Protein 5JVU (pdb70)

Secondary structure (DSSP, 8-state):
-PPPHHHHHHHHHHHHHHHHHHHHHHHHHHHHHHHHHHHHHHHHHHHHHTGGG--HHHHHHHHHHHB-TTS-B---/--SPPHHHHHHHHHHHHHHHHHHHHHHHHHHHHHHHHHHHHHHHHHHHHHTGGG--HHHHHHHHHHH--

Nearest PDB structures (foldseek):
  5jvu-assembly1_B  TM=1.015E+00  e=4.557E-10  Drosophila melanogaster
  5jvu-assembly1_A  TM=1.013E+00  e=8.522E-11  Drosophila melanogaster
  5jv3-assembly1_B  TM=9.515E-01  e=8.671E-07  Homo sapiens
  5jvr-assembly3_F  TM=7.117E-01  e=1.089E-07  Mus musculus
  3mtu-assembly2_A  TM=8.921E-01  e=2.198E-06  Gallus gallus

Radius of gyration: 23.77 Å; Cα contacts (8 Å, |Δi|>4): 108; chains: 2; bounding box: 69×23×53 Å

Sequence (145 aa):
EELTAEEWKRRRYEKEKEKNARLKGKVVEDLEKERDFYFGKLRNIELICQENEGENDPVLQRIVDILYATDEGFVIPDNEELTAEEWKRRYEKEKEKNARLKGKVEDLEKERDFYFGKLRNIELICQENEGENDPVLQRIVDILYAT

GO terms:
  GO:0005925 focal adhesion (C, 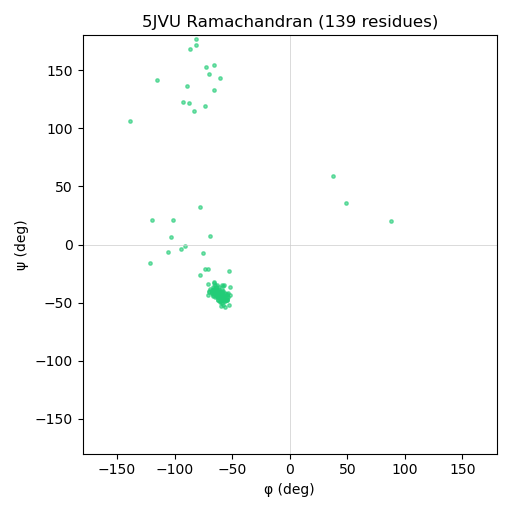IDA)
  GO:0008104 intracellular protein localization (P, TAS)
  GO:0016477 cell migration (P, IMP)
  GO:0005515 protein binding (F, IPI)
  GO:0120283 protein serine/threonine kinase binding (F, IPI)
  GO:0097431 mitotic spindle pole (C, IDA)
  GO:0051010 microtubule plus-end binding (F, IDA)
  GO:0035372 protein localization to microtubule (P, IDA)
  GO:0005813 centrosome (C, IDA)
  GO:0005874 microtubule (C, IDA)
  GO:1902888 protein localization to astral microtubule (P, IDA)
  GO:0051315 attachment of mitotic spindle microtubules to kinetochore (P, IDA)
  GO:0000132 establishment of mitotic spindle orientation (P, IDA)
  GO:0005794 Golgi apparatus (C, EXP)
  GO:0031116 positive regulation of microtubule polymerization (P, IMP)
  GO:0005515 protein binding (F, TAS)
  GO:0005829 cytosol (C, TAS)
  GO:0042802 identical protein binding (F, IPI)
  GO:0045296 cadherin binding (F, HDA)
  GO:0036064 ciliary basal body (C, IDA)

Structure (mmCIF, N/CA/C/O backbone):
data_5JVU
#
_entry.id   5JVU
#
_cell.length_a   46.973
_cell.length_b   37.783
_cell.length_c   52.706
_cell.angle_alpha   90.00
_cell.angle_beta   114.96
_cell.angle_gamma   90.00
#
_symmetry.space_group_name_H-M   'P 1 21 1'
#
loop_
_entity.id
_entity.type
_entity.pdbx_description
1 polymer 'Chimera protein of Kinesin heavy chain and Microtubule-associated protein RP/EB family member 1'
2 non-polymer 1,2-ETHANEDIOL
3 water water
#
loop_
_atom_site.group_PDB
_atom_site.id
_atom_site.type_symbol
_atom_site.label_atom_id
_atom_site.label_alt_id
_atom_site.label_comp_id
_atom_site.label_asym_id
_atom_site.label_entity_id
_atom_site.label_seq_id
_atom_site.pdbx_PDB_ins_code
_atom_site.Cartn_x
_atom_site.Cartn_y
_atom_site.Cartn_z
_atom_site.occupancy
_atom_site.B_iso_or_equiv
_atom_site.auth_seq_id
_atom_site.auth_comp_id
_atom_site.auth_asym_id
_atom_site.auth_atom_id
_atom_site.pdbx_PDB_model_num
ATOM 1 N N . GLU A 1 10 ? 21.719 58.447 -8.178 1.00 69.92 11 GLU A N 1
ATOM 2 C CA . GLU A 1 10 ? 22.985 57.721 -8.087 1.00 68.63 11 GLU A CA 1
ATOM 3 C C . GLU A 1 10 ? 22.769 56.314 -7.523 1.00 61.13 11 GLU A C 1
ATOM 4 O O . GLU A 1 10 ? 21.797 56.067 -6.812 1.00 61.68 11 GLU A O 1
ATOM 10 N N . GLU A 1 11 ? 23.689 55.401 -7.845 1.00 54.15 12 GLU A N 1
ATOM 11 C CA . GLU A 1 11 ? 23.566 53.988 -7.502 1.00 45.54 12 GLU A CA 1
ATOM 12 C C . GLU A 1 11 ? 24.128 53.710 -6.110 1.00 35.76 12 GLU A C 1
ATOM 13 O O . GLU A 1 11 ? 25.311 53.953 -5.849 1.00 31.92 12 GLU A O 1
ATOM 19 N N . LEU A 1 12 ? 23.282 53.170 -5.232 1.00 29.25 13 LEU A N 1
ATOM 20 C CA . LEU A 1 12 ? 23.637 52.990 -3.829 1.00 22.78 13 LEU A CA 1
ATOM 21 C C . LEU A 1 12 ? 24.698 51.906 -3.658 1.00 19.19 13 LEU A C 1
ATOM 22 O O . LEU A 1 12 ? 24.742 50.922 -4.400 1.00 17.62 13 LEU A O 1
ATOM 27 N N . THR A 1 13 ? 25.559 52.086 -2.660 1.00 17.76 14 THR A N 1
ATOM 28 C CA . THR A 1 13 ? 26.547 51.057 -2.351 1.00 17.34 14 THR A CA 1
ATOM 29 C C . THR A 1 13 ? 25.934 49.946 -1.500 1.00 18.23 14 THR A C 1
ATOM 30 O O . THR A 1 13 ? 24.815 50.061 -0.985 1.00 15.34 14 THR A O 1
ATOM 34 N N . ALA A 1 14 ? 26.711 48.871 -1.317 1.00 14.90 15 ALA A N 1
ATOM 35 C CA . ALA A 1 14 ? 26.298 47.809 -0.409 1.00 16.86 15 ALA A CA 1
ATOM 36 C C . ALA A 1 14 ? 26.031 48.350 0.992 1.00 18.62 15 ALA A C 1
ATOM 37 O O . ALA A 1 14 ? 25.057 47.955 1.646 1.00 16.04 15 ALA A O 1
ATOM 39 N N . GLU A 1 15 ? 26.889 49.256 1.471 1.00 19.70 16 GLU A N 1
ATOM 40 C CA . GLU A 1 15 ? 26.740 49.782 2.827 1.00 22.75 16 GLU A CA 1
ATOM 41 C C . GLU A 1 15 ? 25.458 50.599 2.982 1.00 19.04 16 GLU A C 1
ATOM 42 O O . GLU A 1 15 ? 24.812 50.561 4.039 1.00 17.62 16 GLU A O 1
ATOM 48 N N . GLU A 1 16 ? 25.084 51.355 1.943 1.00 16.72 17 GLU A N 1
ATOM 49 C CA . GLU A 1 16 ? 23.894 52.199 2.004 1.00 19.53 17 GLU A CA 1
ATOM 50 C C . GLU A 1 16 ? 22.612 51.362 2.000 1.00 12.68 17 GLU A C 1
ATOM 51 O O . GLU A 1 16 ? 21.660 51.660 2.737 1.00 12.41 17 GLU A O 1
ATOM 57 N N . TRP A 1 17 ? 22.580 50.294 1.194 1.00 12.35 18 TRP A N 1
ATOM 58 C CA . TRP A 1 17 ? 21.450 49.374 1.270 1.00 11.73 18 TRP A CA 1
ATOM 59 C C . TRP A 1 17 ? 21.415 48.656 2.611 1.00 11.24 18 TRP A C 1
ATOM 60 O O . TRP A 1 17 ? 20.335 48.382 3.139 1.00 10.82 18 TRP A O 1
ATOM 71 N N . LYS A 1 18 ? 22.577 48.277 3.141 1.00 11.35 19 LYS A N 1
ATOM 72 C CA . LYS A 1 18 ? 22.602 47.626 4.450 1.00 12.06 19 LYS A CA 1
ATOM 73 C C . LYS A 1 18 ? 22.023 48.537 5.518 1.00 16.56 19 LYS A C 1
ATOM 74 O O . LYS A 1 18 ? 21.273 48.092 6.394 1.00 11.14 19 LYS A O 1
ATOM 80 N N . ARG A 1 19 ? 22.413 49.811 5.493 1.00 11.52 20 ARG A N 1
ATOM 81 C CA A ARG A 1 19 ? 21.873 50.750 6.466 0.51 11.95 20 ARG A CA 1
ATOM 82 C CA B ARG A 1 19 ? 21.882 50.806 6.420 0.49 11.94 20 ARG A CA 1
ATOM 83 C C . ARG A 1 19 ? 20.360 50.864 6.344 1.00 11.32 20 ARG A C 1
ATOM 84 O O . ARG A 1 19 ? 19.661 50.900 7.363 1.00 12.20 20 ARG A O 1
ATOM 99 N N . ARG A 1 20 ? 19.836 50.911 5.123 1.00 11.19 21 ARG A N 1
ATOM 100 C CA . ARG A 1 20 ? 18.387 50.938 4.951 1.00 10.83 21 ARG A CA 1
ATOM 101 C C . ARG A 1 20 ? 17.733 49.659 5.483 1.00 10.12 21 ARG A C 1
ATOM 102 O O . ARG A 1 20 ? 16.699 49.713 6.163 1.00 9.83 21 ARG A O 1
ATOM 110 N N . TYR A 1 21 ? 18.322 48.496 5.179 1.00 10.02 22 TYR A N 1
ATOM 111 C CA . TYR A 1 21 ? 17.823 47.245 5.738 1.00 9.72 22 TYR A CA 1
ATOM 112 C C . TYR A 1 21 ? 17.787 47.300 7.263 1.00 10.44 22 TYR A C 1
ATOM 113 O O . TYR A 1 21 ? 16.791 46.935 7.883 1.00 10.51 22 TYR A O 1
ATOM 122 N N . GLU A 1 22 ? 18.879 47.735 7.890 1.00 11.27 23 GLU A N 1
ATOM 123 C CA . GLU A 1 22 ? 18.909 47.757 9.348 1.00 12.45 23 GLU A CA 1
ATOM 124 C C . GLU A 1 22 ? 17.854 48.701 9.914 1.00 12.49 23 GLU A C 1
ATOM 125 O O . GLU A 1 22 ? 17.181 48.375 10.898 1.00 13.01 23 GLU A O 1
ATOM 131 N N . LYS A 1 23 ? 17.695 49.880 9.309 1.00 12.11 24 LYS A N 1
ATOM 132 C CA . LYS A 1 23 ? 16.655 50.796 9.773 1.00 12.27 24 LYS A CA 1
ATOM 133 C C . LYS A 1 23 ? 15.285 50.127 9.732 1.00 11.52 24 LYS A C 1
ATOM 134 O O . LYS A 1 23 ? 14.495 50.239 10.687 1.00 11.93 24 LYS A O 1
ATOM 140 N N . GLU A 1 24 ? 14.993 49.412 8.632 1.00 10.67 25 GLU A N 1
ATOM 141 C CA . GLU A 1 24 ? 13.721 48.695 8.535 1.00 10.17 25 GLU A CA 1
ATOM 142 C C . GLU A 1 24 ? 13.632 47.578 9.559 1.00 11.23 25 GLU A C 1
ATOM 143 O O . GLU A 1 24 ? 12.559 47.318 10.108 1.00 11.99 25 GLU A O 1
ATOM 149 N N . LYS A 1 25 ? 14.732 46.870 9.799 1.00 11.10 26 LYS A N 1
ATOM 150 C CA . LYS A 1 25 ? 14.683 45.770 10.763 1.00 14.34 26 LYS A CA 1
ATOM 151 C C . LYS A 1 25 ? 14.355 46.278 12.166 1.00 17.76 26 LYS A C 1
ATOM 152 O O . LYS A 1 25 ? 13.535 45.686 12.891 1.00 13.28 26 LYS A O 1
ATOM 158 N N . GLU A 1 26 ? 14.974 47.387 12.567 1.00 17.18 27 GLU A N 1
ATOM 159 C CA . GLU A 1 26 ? 14.643 47.973 13.863 1.00 14.54 27 GLU A CA 1
ATOM 160 C C . GLU A 1 26 ? 13.173 48.372 13.916 1.00 13.81 27 GLU A C 1
ATOM 161 O O . GLU A 1 26 ? 12.466 48.085 14.895 1.00 14.40 27 GLU A O 1
ATOM 167 N N . LYS A 1 27 ? 12.705 49.048 12.867 1.00 17.92 28 LYS A N 1
ATOM 168 C CA . LYS A 1 27 ? 11.284 49.370 12.756 1.00 17.70 28 LYS A CA 1
ATOM 169 C C . LYS A 1 27 ? 10.401 48.137 12.927 1.00 16.37 28 LYS A C 1
ATOM 170 O O . LYS A 1 27 ? 9.357 48.199 13.594 1.00 18.54 28 LYS A O 1
ATOM 176 N N . ASN A 1 28 ? 10.786 47.022 12.304 1.00 17.07 29 ASN A N 1
ATOM 177 C CA . ASN A 1 28 ? 10.000 45.792 12.368 1.00 17.62 29 ASN A CA 1
ATOM 178 C C . ASN A 1 28 ? 9.880 45.316 13.806 1.00 16.57 29 ASN A C 1
ATOM 179 O O . ASN A 1 28 ? 8.778 45.028 14.285 1.00 14.95 29 ASN A O 1
ATOM 184 N N . ALA A 1 29 ? 11.005 45.237 14.525 1.00 16.81 30 ALA A N 1
ATOM 185 C CA . ALA A 1 29 ? 10.921 44.870 15.939 1.00 19.05 30 ALA A CA 1
ATOM 186 C C . ALA A 1 29 ? 9.961 45.786 16.706 1.00 17.04 30 ALA A C 1
ATOM 187 O O . ALA A 1 29 ? 9.138 45.309 17.504 1.00 18.08 30 ALA A O 1
ATOM 189 N N . ARG A 1 30 ? 10.026 47.106 16.468 1.00 16.90 31 ARG A N 1
ATOM 190 C CA . ARG A 1 30 ? 9.130 48.003 17.209 1.00 18.31 31 ARG A CA 1
ATOM 191 C C . ARG A 1 30 ? 7.660 47.753 16.866 1.00 17.54 31 ARG A C 1
ATOM 192 O O . ARG A 1 30 ? 6.794 47.762 17.756 1.00 16.04 31 ARG A O 1
ATOM 200 N N . LEU A 1 31 ? 7.355 47.562 15.578 1.00 14.41 32 LEU A N 1
ATOM 201 C CA . LEU A 1 31 ? 5.983 47.282 15.170 1.00 15.94 32 LEU A CA 1
ATOM 202 C C . LEU A 1 31 ? 5.479 45.972 15.761 1.00 14.37 32 LEU A C 1
ATOM 203 O O . LEU A 1 31 ? 4.328 45.891 16.175 1.00 18.34 32 LEU A O 1
ATOM 208 N N . LYS A 1 32 ? 6.304 44.925 15.766 1.00 12.81 33 LYS A N 1
ATOM 209 C CA . LYS A 1 32 ? 5.886 43.673 16.390 1.00 17.43 33 LYS A CA 1
ATOM 210 C C . LYS A 1 32 ? 5.520 43.903 17.853 1.00 17.88 33 LYS A C 1
ATOM 211 O O . LYS A 1 32 ? 4.483 43.420 18.334 1.00 15.76 33 LYS A O 1
ATOM 217 N N . GLY A 1 33 ? 6.363 44.647 18.579 1.00 15.58 34 GLY A N 1
ATOM 218 C CA . GLY A 1 33 ? 6.034 44.947 19.965 1.00 18.80 34 GLY A CA 1
ATOM 219 C C . GLY A 1 33 ? 4.711 45.680 20.101 1.00 17.09 34 GLY A C 1
ATOM 220 O O . GLY A 1 33 ? 3.905 45.381 20.995 1.00 17.88 34 GLY A O 1
ATOM 221 N N . LYS A 1 34 ? 4.458 46.638 19.205 1.00 14.69 35 LYS A N 1
ATOM 222 C CA . LYS A 1 34 ? 3.225 47.412 19.290 1.00 16.89 35 LYS A CA 1
ATOM 223 C C . LYS A 1 34 ? 2.000 46.569 18.926 1.00 16.05 35 LYS A C 1
ATOM 224 O O . LYS A 1 34 ? 0.957 46.669 19.582 1.00 19.48 35 LYS A O 1
ATOM 230 N N . VAL A 1 35 ? 2.103 45.730 17.892 1.00 15.75 36 VAL A N 1
ATOM 231 C CA A VAL A 1 35 ? 0.952 44.933 17.485 0.69 16.13 36 VAL A CA 1
ATOM 232 C CA B VAL A 1 35 ? 0.977 44.898 17.467 0.31 16.22 36 VAL A CA 1
ATOM 233 C C . VAL A 1 35 ? 0.623 43.899 18.558 1.00 17.34 36 VAL A C 1
ATOM 234 O O . VAL A 1 35 ? -0.558 43.632 18.825 1.00 16.22 36 VAL A O 1
ATOM 241 N N . GLU A 1 36 ? 1.646 43.327 19.191 1.00 14.47 37 GLU A N 1
ATOM 242 C CA . GLU A 1 36 ? 1.406 42.379 20.276 1.00 15.97 37 GLU A CA 1
ATOM 243 C C . GLU A 1 36 ? 0.792 43.066 21.500 1.00 16.45 37 GLU A C 1
ATOM 244 O O . GLU A 1 36 ? -0.161 42.542 22.101 1.00 17.06 37 GLU A O 1
ATOM 250 N N . ASP A 1 37 ? 1.273 44.264 21.850 1.00 16.50 38 ASP A N 1
ATOM 251 C CA . ASP A 1 37 ? 0.631 45.026 22.926 1.00 23.78 38 ASP A CA 1
ATOM 252 C C . ASP A 1 37 ? -0.844 45.316 22.621 1.00 21.65 38 ASP A C 1
ATOM 253 O O . ASP A 1 37 ? -1.722 45.123 23.478 1.00 21.99 38 ASP A O 1
ATOM 258 N N . LEU A 1 38 ? -1.139 45.801 21.409 1.00 14.33 39 LEU A N 1
ATOM 259 C CA . LEU A 1 38 ? -2.522 46.144 21.080 1.00 17.34 39 LEU A CA 1
ATOM 260 C C . LEU A 1 38 ? -3.396 44.903 21.030 1.00 18.08 39 LEU A C 1
ATOM 261 O O . LEU A 1 38 ? -4.560 44.938 21.429 1.00 14.75 39 LEU A O 1
ATOM 266 N N . GLU A 1 39 ? -2.877 43.813 20.481 1.00 13.57 40 GLU A N 1
ATOM 267 C CA . GLU A 1 39 ? -3.605 42.553 20.510 1.00 20.09 40 GLU A CA 1
ATOM 268 C C . GLU A 1 39 ? -3.985 42.186 21.942 1.00 19.70 40 GLU A C 1
ATOM 269 O O . GLU A 1 39 ? -5.143 41.873 22.230 1.00 23.87 40 GLU A O 1
ATOM 275 N N . LYS A 1 40 ? -3.021 42.277 22.861 1.00 20.63 41 LYS A N 1
ATOM 276 C CA . LYS A 1 40 ? -3.287 41.957 24.265 1.00 24.18 41 LYS A CA 1
ATOM 277 C C . LYS A 1 40 ? -4.378 42.855 24.851 1.00 21.43 41 LYS A C 1
ATOM 278 O O . LYS A 1 40 ? -5.317 42.372 25.502 1.00 18.99 41 LYS A O 1
ATOM 284 N N . GLU A 1 41 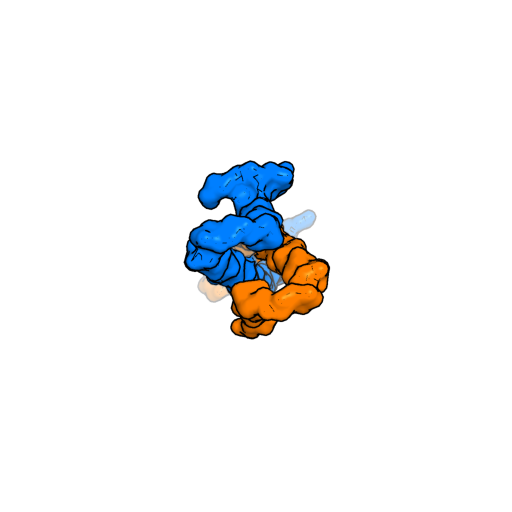? -4.260 44.171 24.640 1.00 19.58 42 GLU A N 1
ATOM 285 C CA . GLU A 1 41 ? -5.256 45.109 25.165 1.00 22.83 42 GLU A CA 1
ATOM 286 C C . GLU A 1 41 ? -6.631 44.894 24.523 1.00 21.54 42 GLU A C 1
ATOM 287 O O . GLU A 1 41 ? -7.667 44.944 25.203 1.00 22.52 42 GLU A O 1
ATOM 293 N N . ARG A 1 42 ? -6.661 44.640 23.216 1.00 19.97 43 ARG A N 1
ATOM 294 C CA . ARG A 1 42 ? -7.911 44.336 22.529 1.00 17.95 43 ARG A CA 1
ATOM 295 C C . ARG A 1 42 ? -8.602 43.125 23.139 1.00 19.42 43 ARG A C 1
ATOM 296 O O . ARG A 1 42 ? -9.796 43.177 23.459 1.00 18.13 43 ARG A O 1
ATOM 304 N N . ASP A 1 43 ? -7.874 42.007 23.284 1.00 20.14 44 ASP A N 1
ATOM 305 C CA . ASP A 1 43 ? -8.490 40.813 23.861 1.00 21.09 44 ASP A CA 1
ATOM 306 C C . ASP A 1 43 ? -8.920 41.048 25.302 1.00 19.82 44 ASP A C 1
ATOM 307 O O . ASP A 1 43 ? -9.909 40.467 25.762 1.00 17.55 44 ASP A O 1
ATOM 312 N N . PHE A 1 44 ? -8.151 41.842 26.045 1.00 19.24 45 PHE A N 1
ATOM 313 C CA . PHE A 1 44 ? -8.521 42.205 27.410 1.00 20.25 45 PHE A CA 1
ATOM 314 C C . PHE A 1 44 ? -9.908 42.852 27.438 1.00 18.23 45 PHE A C 1
ATOM 315 O O . PHE A 1 44 ? -10.822 42.412 28.169 1.00 18.11 45 PHE A O 1
ATOM 323 N N . TYR A 1 45 ? -10.087 43.889 26.619 1.00 16.04 46 TYR A N 1
ATOM 324 C CA . TYR A 1 45 ? -11.363 44.593 26.594 1.00 18.02 46 TYR A CA 1
ATOM 325 C C . TYR A 1 45 ? -12.478 43.688 26.099 1.00 17.30 46 TYR A C 1
ATOM 326 O O . TYR A 1 45 ? -13.593 43.705 26.636 1.00 14.84 46 TYR A O 1
ATOM 335 N N . PHE A 1 46 ? -12.192 42.882 25.074 1.00 17.57 47 PHE A N 1
ATOM 336 C CA . PHE A 1 46 ? -13.215 41.989 24.548 1.00 17.13 47 PHE A CA 1
ATOM 337 C C . PHE A 1 46 ? -13.662 41.008 25.620 1.00 18.14 47 PHE A C 1
ATOM 338 O O . PHE A 1 46 ? -14.860 40.736 25.762 1.00 15.75 47 PHE A O 1
ATOM 346 N N . GLY A 1 47 ? -12.706 40.493 26.397 1.00 20.38 48 GLY A N 1
ATOM 347 C CA . GLY A 1 47 ? -13.039 39.609 27.504 1.00 21.29 48 GLY A CA 1
ATOM 348 C C . GLY A 1 47 ? -13.946 40.276 28.518 1.00 18.68 48 GLY A C 1
ATOM 349 O O . GLY A 1 47 ? -14.927 39.686 28.957 1.00 19.22 48 GLY A O 1
ATOM 350 N N . LYS A 1 48 ? -13.632 41.526 28.894 1.00 18.18 49 LYS A N 1
ATOM 351 C CA . LYS A 1 48 ? -14.536 42.288 29.761 1.00 24.96 49 LYS A CA 1
ATOM 352 C C . LYS A 1 48 ? -15.936 42.366 29.166 1.00 16.92 49 LYS A C 1
ATOM 353 O O . LYS A 1 48 ? -16.941 42.142 29.858 1.00 17.32 49 LYS A O 1
ATOM 359 N N . LEU A 1 49 ? -16.021 42.709 27.881 1.00 21.08 50 LEU A N 1
ATOM 360 C CA . LEU A 1 49 ? -17.325 42.858 27.253 1.00 14.71 50 LEU A CA 1
ATOM 361 C C . LEU A 1 49 ? -18.095 41.545 27.286 1.00 15.40 50 LEU A C 1
ATOM 362 O O . LEU A 1 49 ? -19.301 41.537 27.542 1.00 15.32 50 LEU A O 1
ATOM 367 N N . ARG A 1 50 ? -17.410 40.425 27.061 1.00 16.26 51 ARG A N 1
ATOM 368 C CA . ARG A 1 50 ? -18.083 39.127 27.105 1.00 22.55 51 ARG A CA 1
ATOM 369 C C . ARG A 1 50 ? -18.550 38.795 28.513 1.00 18.47 51 ARG A C 1
ATOM 370 O O . ARG A 1 50 ? -19.634 38.219 28.692 1.00 18.91 51 ARG A O 1
ATOM 378 N N . ASN A 1 51 ? -17.735 39.127 29.526 1.00 19.92 52 ASN A N 1
ATOM 379 C CA . ASN A 1 51 ? -18.142 38.895 30.919 1.00 20.58 52 ASN A CA 1
ATOM 380 C C . ASN A 1 51 ? -19.369 39.723 31.282 1.00 21.44 52 ASN A C 1
ATOM 381 O O . ASN A 1 51 ? -20.272 39.251 31.991 1.00 20.43 52 ASN A O 1
ATOM 386 N N . ILE A 1 52 ? -19.405 40.977 30.832 1.00 19.63 53 ILE A N 1
ATOM 387 C CA . ILE A 1 52 ? -20.562 41.828 31.086 1.00 17.33 53 ILE A CA 1
ATOM 388 C C . ILE A 1 52 ? -21.781 41.287 30.353 1.00 16.81 53 ILE A C 1
ATOM 389 O O . ILE A 1 52 ? -22.893 41.255 30.899 1.00 16.95 53 ILE A O 1
ATOM 394 N N . GLU A 1 53 ? -21.588 40.818 29.118 1.00 18.34 54 GLU A N 1
ATOM 395 C CA . GLU A 1 53 ? -22.685 40.184 28.400 1.00 19.84 54 GLU A CA 1
ATOM 396 C C . GLU A 1 53 ? -23.226 38.992 29.186 1.00 21.98 54 GLU A C 1
ATOM 397 O O . GLU A 1 53 ? -24.445 38.790 29.274 1.00 17.80 54 GLU A O 1
ATOM 403 N N . LEU A 1 54 ? -22.334 38.217 29.796 1.00 19.06 55 LEU A N 1
ATOM 404 C CA . LEU A 1 54 ? -22.776 37.088 30.607 1.00 22.11 55 LEU A CA 1
ATOM 405 C C . LEU A 1 54 ? -23.562 37.558 31.825 1.00 26.11 55 LEU A C 1
ATOM 406 O O . LEU A 1 54 ? -24.621 37.007 32.137 1.00 26.38 55 LEU A O 1
ATOM 411 N N . ILE A 1 55 ? -23.065 38.576 32.531 1.00 26.57 56 ILE A N 1
ATOM 412 C CA . ILE A 1 55 ? -23.795 39.074 33.698 1.00 23.06 56 ILE A CA 1
ATOM 413 C C . ILE A 1 55 ? -25.195 39.523 33.292 1.00 23.69 56 ILE A C 1
ATOM 414 O O . ILE A 1 55 ? -26.197 39.211 33.962 1.00 25.27 56 ILE A O 1
ATOM 419 N N . CYS A 1 56 ? -25.290 40.232 32.166 1.00 22.73 57 CYS A N 1
ATOM 420 C CA . CYS A 1 56 ? -26.586 40.686 31.683 1.00 21.61 57 CYS A CA 1
ATOM 421 C C . CYS A 1 56 ? -27.504 39.506 31.399 1.00 23.14 57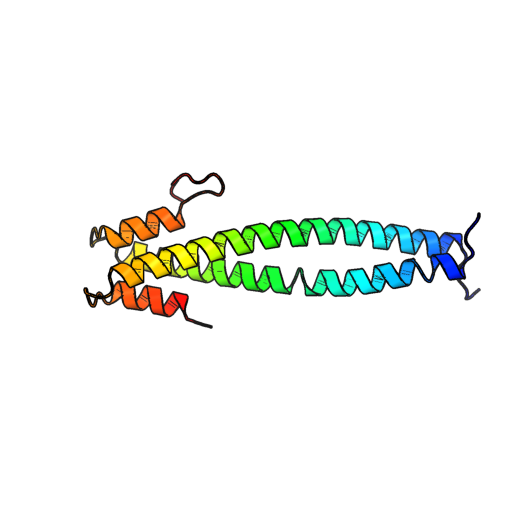 CYS A C 1
ATOM 422 O O . CYS A 1 56 ? -28.663 39.491 31.829 1.00 24.51 57 CYS A O 1
ATOM 425 N N . GLN A 1 57 ? -27.004 38.508 30.671 1.00 24.89 58 GLN A N 1
ATOM 426 C CA . GLN A 1 57 ? -27.838 37.355 30.352 1.00 29.78 58 GLN A CA 1
ATOM 427 C C . GLN A 1 57 ? -28.297 36.643 31.619 1.00 31.00 58 GLN A C 1
ATOM 428 O O . GLN A 1 57 ? -29.475 36.295 31.759 1.00 31.78 58 GLN A O 1
ATOM 434 N N . GLU A 1 58 ? -27.370 36.412 32.552 1.00 30.74 59 GLU A N 1
ATOM 435 C CA . GLU A 1 58 ? -27.715 35.807 33.833 1.00 31.21 59 GLU A CA 1
ATOM 436 C C . GLU A 1 58 ? -28.860 36.550 34.502 1.00 31.97 59 GLU A C 1
ATOM 437 O O . GLU A 1 58 ? -29.713 35.934 35.149 1.00 37.74 59 GLU A O 1
ATOM 443 N N . ASN A 1 59 ? -28.906 37.876 34.364 1.00 39.98 60 ASN A N 1
ATOM 444 C CA . ASN A 1 59 ? -29.945 38.646 35.035 1.00 40.24 60 ASN A CA 1
ATOM 445 C C . ASN A 1 59 ? -31.089 39.048 34.112 1.00 38.62 60 ASN A C 1
ATOM 446 O O . ASN A 1 59 ? -31.839 39.973 34.439 1.00 34.38 60 ASN A O 1
ATOM 451 N N . GLU A 1 60 ? -31.270 38.358 32.988 1.00 39.53 61 GLU A N 1
ATOM 452 C CA . GLU A 1 60 ? -32.276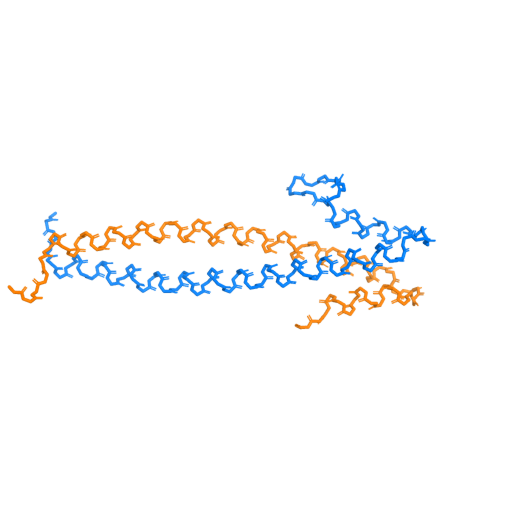 38.818 32.040 1.00 43.71 61 GLU A CA 1
ATOM 453 C C . GLU A 1 60 ? -33.695 38.544 32.512 1.00 49.48 61 GLU A C 1
ATOM 454 O O . GLU A 1 60 ? -34.627 39.211 32.049 1.00 51.39 61 GLU A O 1
ATOM 460 N N . GLY A 1 61 ? -33.881 37.598 33.430 1.00 51.41 62 GLY A N 1
ATOM 461 C CA . GLY A 1 61 ? -35.193 37.348 33.986 1.00 55.48 62 GLY A CA 1
ATOM 462 C C . GLY A 1 61 ? -35.678 38.475 34.876 1.00 54.98 62 GLY A C 1
ATOM 463 O O . GLY A 1 61 ? -36.716 38.347 35.529 1.00 58.69 62 GLY A O 1
ATOM 464 N N . GLU A 1 62 ? -34.943 39.586 34.908 1.00 51.87 63 GLU A N 1
ATOM 465 C CA . GLU A 1 62 ? -35.293 40.734 35.735 1.00 54.18 63 GLU A CA 1
ATOM 466 C C . GLU A 1 62 ? -35.860 41.908 34.942 1.00 52.51 63 GLU A C 1
ATOM 467 O O . GLU A 1 62 ? -36.311 42.882 35.552 1.00 53.27 63 GLU A O 1
ATOM 473 N N . ASN A 1 63 ? -35.860 41.836 33.617 1.00 52.30 64 ASN A N 1
ATOM 474 C CA . ASN A 1 63 ? -36.340 42.914 32.752 1.00 54.18 64 ASN A CA 1
ATOM 475 C C . ASN A 1 63 ? -35.971 44.295 33.307 1.00 51.68 64 ASN A C 1
ATOM 476 O O . ASN A 1 63 ? -36.824 45.143 33.572 1.00 53.54 64 ASN A O 1
ATOM 481 N N . ASP A 1 64 ? -34.663 44.511 33.469 1.00 45.17 65 ASP A N 1
ATOM 482 C CA . ASP A 1 64 ? -34.148 45.775 33.985 1.00 41.80 65 ASP A CA 1
ATOM 483 C C . ASP A 1 64 ? -33.833 46.710 32.822 1.00 35.05 65 ASP A C 1
ATOM 484 O O . ASP A 1 64 ? -33.040 46.342 31.944 1.00 28.01 65 ASP A O 1
ATOM 489 N N . PRO A 1 65 ? -34.419 47.912 32.774 1.00 34.15 66 PRO A N 1
ATOM 490 C CA . PRO A 1 65 ? -34.149 48.813 31.639 1.00 32.99 66 PRO A CA 1
ATOM 491 C C . PRO A 1 65 ? -32.709 49.302 31.568 1.00 29.91 66 PRO A C 1
ATOM 492 O O . PRO A 1 65 ? -32.193 49.517 30.465 1.00 29.06 66 PRO A O 1
ATOM 496 N N . VAL A 1 66 ? -32.036 49.491 32.704 1.00 29.74 67 VAL A N 1
ATOM 497 C CA . VAL A 1 66 ? -30.645 49.920 32.655 1.00 26.58 67 VAL A CA 1
ATOM 498 C C . VAL A 1 66 ? -29.769 48.814 32.075 1.00 25.10 67 VAL A C 1
ATOM 499 O O . VAL A 1 66 ? -28.863 49.071 31.271 1.00 21.88 67 VAL A O 1
ATOM 503 N N . LEU A 1 67 ? -30.023 47.565 32.470 1.00 26.72 68 LEU A N 1
ATOM 504 C CA . LEU A 1 67 ? -29.331 46.455 31.835 1.00 25.05 68 LEU A CA 1
ATOM 505 C C . LEU A 1 67 ? -29.595 46.456 30.342 1.00 25.67 68 LEU A C 1
ATOM 506 O O . LEU A 1 67 ? -28.709 46.122 29.551 1.00 23.43 68 LEU A O 1
ATOM 511 N N . GLN A 1 68 ? -30.805 46.847 29.934 1.00 26.80 69 GLN A N 1
ATOM 512 C CA . GLN A 1 68 ? -31.109 46.900 28.506 1.00 29.08 69 GLN A CA 1
ATOM 513 C C . GLN A 1 68 ? -30.298 47.982 27.804 1.00 23.59 69 GLN A C 1
ATOM 514 O O . GLN A 1 68 ? -29.895 47.812 26.645 1.00 23.02 69 GLN A O 1
ATOM 520 N N . ARG A 1 69 ? -30.071 49.115 28.469 1.00 20.97 70 ARG A N 1
ATOM 521 C CA . ARG A 1 69 ? -29.182 50.110 27.884 1.00 19.86 70 ARG A CA 1
ATOM 522 C C . ARG A 1 69 ? -27.771 49.552 27.734 1.00 17.84 70 ARG A C 1
ATOM 523 O O . ARG A 1 69 ? -27.087 49.815 26.734 1.00 15.44 70 ARG A O 1
ATOM 531 N N . ILE A 1 70 ? -27.320 48.773 28.717 1.00 18.44 71 ILE A N 1
ATOM 532 C CA . ILE A 1 70 ? -25.985 48.188 28.614 1.00 15.73 71 ILE A CA 1
ATOM 533 C C . ILE A 1 70 ? -25.931 47.190 27.458 1.00 17.74 71 ILE A C 1
ATOM 534 O O . ILE A 1 70 ? -24.951 47.134 26.704 1.00 11.43 71 ILE A O 1
ATOM 539 N N . VAL A 1 71 ? -26.979 46.380 27.304 1.00 18.22 72 VAL A N 1
ATOM 540 C CA . VAL A 1 71 ? -27.020 45.423 26.199 1.00 18.31 72 VAL A CA 1
ATOM 541 C C . VAL A 1 71 ? -26.974 46.150 24.866 1.00 15.11 72 VAL A C 1
ATOM 542 O O . VAL A 1 71 ? -26.278 45.726 23.933 1.00 16.59 72 VAL A O 1
ATOM 546 N N . ASP A 1 72 ? -27.702 47.263 24.752 1.00 16.99 73 ASP A N 1
ATOM 547 C CA . ASP A 1 72 ? -27.680 47.984 23.487 1.00 19.48 73 ASP A CA 1
ATOM 548 C C . ASP A 1 72 ? -26.287 48.535 23.192 1.00 17.55 73 ASP A C 1
ATOM 549 O O . ASP A 1 72 ? -25.870 48.565 22.028 1.00 17.63 73 ASP A O 1
ATOM 554 N N . ILE A 1 73 ? -25.555 48.990 24.221 1.00 10.05 74 ILE A N 1
ATOM 555 C CA . ILE A 1 73 ? -24.152 49.369 24.006 1.00 11.25 74 ILE A CA 1
ATOM 556 C C . ILE A 1 73 ? -23.349 48.171 23.512 1.00 15.39 74 ILE A C 1
ATOM 557 O O . ILE A 1 73 ? -22.564 48.280 22.564 1.00 8.52 74 ILE A O 1
ATOM 562 N N . LEU A 1 74 ? -23.544 47.007 24.147 1.00 14.48 75 LEU A N 1
ATOM 563 C CA . LEU A 1 74 ? -22.770 45.822 23.789 1.00 14.84 75 LEU A CA 1
ATOM 564 C C . LEU A 1 74 ? -22.958 45.445 22.327 1.00 15.32 75 LEU A C 1
ATOM 565 O O . LEU A 1 74 ? -22.019 44.961 21.684 1.00 17.08 75 LEU A O 1
ATOM 570 N N . TYR A 1 75 ? -24.147 45.651 21.782 1.00 12.56 76 TYR A N 1
ATOM 571 C CA . TYR A 1 75 ? -24.469 45.152 20.455 1.00 13.95 76 TYR A CA 1
ATOM 572 C C . TYR A 1 75 ? -24.434 46.241 19.381 1.00 13.08 76 TYR A C 1
ATOM 573 O O . TYR A 1 75 ? -24.766 45.965 18.228 1.00 15.72 76 TYR A O 1
ATOM 582 N N . ALA A 1 76 ? -24.008 47.452 19.719 1.00 14.19 77 ALA A N 1
ATOM 583 C CA . ALA A 1 76 ? -23.830 48.477 18.699 1.00 13.20 77 ALA A CA 1
ATOM 584 C C . ALA A 1 76 ? -22.712 48.082 17.739 1.00 14.63 77 ALA A C 1
ATOM 585 O O . ALA A 1 76 ? -21.635 47.656 18.168 1.00 11.93 77 ALA A O 1
ATOM 587 N N . THR A 1 77 ? -22.975 48.210 16.436 1.00 11.84 78 THR A N 1
ATOM 588 C CA . THR A 1 77 ? -21.985 47.874 15.415 1.00 12.50 78 THR A CA 1
ATOM 589 C C . THR A 1 77 ? -21.010 49.032 15.236 1.00 11.06 78 THR A C 1
ATOM 590 O O . THR A 1 77 ? -21.181 50.112 15.811 1.00 9.69 78 THR A O 1
ATOM 594 N N . ASP A 1 78 ? -19.996 48.841 14.379 1.00 18.07 79 ASP A N 1
ATOM 595 C CA . ASP A 1 78 ? -19.102 49.961 14.121 1.00 21.54 79 ASP A CA 1
ATOM 596 C C . ASP A 1 78 ? -19.735 51.009 13.215 1.00 23.21 79 ASP A C 1
ATOM 597 O O . ASP A 1 78 ? -19.148 52.079 13.024 1.00 23.47 79 ASP A O 1
ATOM 602 N N . GLU A 1 79 ? -20.916 50.738 12.666 1.00 19.24 80 GLU A N 1
ATOM 603 C CA . GLU A 1 79 ? -21.713 51.756 11.998 1.00 18.07 80 GLU A CA 1
ATOM 604 C C . GLU A 1 79 ? -22.691 52.447 12.946 1.00 18.93 80 GLU A C 1
ATOM 605 O O . GLU A 1 79 ? -23.426 53.341 12.521 1.00 17.43 80 GLU A O 1
ATOM 611 N N . GLY A 1 80 ? -22.728 52.055 14.212 1.00 16.45 81 GLY A N 1
ATOM 612 C CA . GLY A 1 80 ? -23.554 52.750 15.174 1.00 17.48 81 GLY A CA 1
ATOM 613 C C . GLY A 1 80 ? -24.975 52.266 15.297 1.00 18.04 81 GLY A C 1
ATOM 614 O O . GLY A 1 80 ? -25.820 53.013 15.797 1.00 17.02 81 GLY A O 1
ATOM 615 N N . PHE A 1 81 ? -25.277 51.045 14.872 1.00 16.04 82 PHE A N 1
ATOM 616 C CA . PHE A 1 81 ? -26.630 50.521 14.968 1.00 14.49 82 PHE A CA 1
ATOM 617 C C . PHE A 1 81 ? -26.667 49.342 15.928 1.00 18.20 82 PHE A C 1
ATOM 618 O O . PHE A 1 81 ? -25.747 48.519 15.946 1.00 17.77 82 PHE A O 1
ATOM 626 N N . VAL A 1 82 ? -27.741 49.248 16.708 1.00 15.34 83 VAL A N 1
ATOM 627 C CA . VAL A 1 82 ? -27.889 48.165 17.675 1.00 15.79 83 VAL A CA 1
ATOM 628 C C . VAL A 1 82 ? -28.437 46.950 16.930 1.00 18.72 83 VAL A C 1
ATOM 629 O O . VAL A 1 82 ? -29.561 46.975 16.422 1.00 20.45 83 VAL A O 1
ATOM 633 N N . ILE A 1 83 ? -27.635 45.889 16.853 1.00 18.97 84 ILE A N 1
ATOM 634 C CA . ILE A 1 83 ? -28.049 44.647 16.196 1.00 21.46 84 ILE A CA 1
ATOM 635 C C . ILE A 1 83 ? -27.576 43.456 17.028 1.00 28.63 84 ILE A C 1
ATOM 636 O O . ILE A 1 83 ? -26.378 43.134 17.033 1.00 26.99 84 ILE A O 1
ATOM 641 N N . PRO A 1 84 ? -28.471 42.773 17.737 1.00 32.45 85 PRO A N 1
ATOM 642 C CA . PRO A 1 84 ? -28.030 41.764 18.713 1.00 37.06 85 PRO A CA 1
ATOM 643 C C . PRO A 1 84 ? -27.346 40.561 18.074 1.00 44.53 85 PRO A C 1
ATOM 644 O O . PRO A 1 84 ? -27.591 40.216 16.914 1.00 45.71 85 PRO A O 1
ATOM 648 N N . ASP A 1 85 ? -26.490 39.922 18.882 1.00 49.61 86 ASP A N 1
ATOM 649 C CA . ASP A 1 85 ? -25.658 38.761 18.540 1.00 57.46 86 ASP A CA 1
ATOM 650 C C . ASP A 1 85 ? -24.191 39.176 18.413 1.00 56.38 86 ASP A C 1
ATOM 651 O O . ASP A 1 85 ? -23.631 39.228 17.315 1.00 57.05 86 ASP A O 1
ATOM 656 N N . ASN B 1 9 ? 32.873 35.135 -1.019 1.00 63.39 10 ASN B N 1
ATOM 657 C CA . ASN B 1 9 ? 32.564 34.569 0.291 1.00 65.01 10 ASN B CA 1
ATOM 658 C C . ASN B 1 9 ? 31.643 35.480 1.115 1.00 65.52 10 ASN B C 1
ATOM 659 O O . ASN B 1 9 ? 30.507 35.740 0.724 1.00 64.37 10 ASN B O 1
ATOM 664 N N . GLU B 1 10 ? 32.177 36.020 2.214 1.00 70.03 11 GLU B N 1
ATOM 665 C CA . GLU B 1 10 ? 31.385 36.319 3.407 1.00 73.36 11 GLU B CA 1
ATOM 666 C C . GLU B 1 10 ? 30.534 37.591 3.325 1.00 61.79 11 GLU B C 1
ATOM 667 O O . GLU B 1 10 ? 29.520 37.676 4.029 1.00 63.82 11 GLU B O 1
ATOM 673 N N . GLU B 1 11 ? 30.908 38.586 2.521 1.00 50.54 12 GLU B N 1
ATOM 674 C CA . GLU B 1 11 ? 30.171 39.849 2.500 1.00 40.48 12 GLU B CA 1
ATOM 675 C C . GLU B 1 11 ? 29.032 39.804 1.484 1.00 30.66 12 GLU B C 1
ATOM 676 O O . GLU B 1 11 ? 29.203 39.331 0.356 1.00 26.49 12 GLU B O 1
ATOM 682 N N . LEU B 1 12 ? 27.868 40.312 1.886 1.00 27.29 13 LEU B N 1
ATOM 683 C CA . LEU B 1 12 ? 26.752 40.400 0.960 1.00 17.00 13 LEU B CA 1
ATOM 684 C C . LEU B 1 12 ? 26.994 41.506 -0.062 1.00 16.10 13 LEU B C 1
ATOM 685 O O . LEU B 1 12 ? 27.695 42.484 0.205 1.00 16.23 13 LEU B O 1
ATOM 690 N N . THR B 1 13 ? 26.401 41.352 -1.243 1.00 15.63 14 THR B N 1
ATOM 691 C CA . THR B 1 13 ? 26.529 42.362 -2.290 1.00 17.01 14 THR B CA 1
ATOM 692 C C . THR B 1 13 ? 25.464 43.453 -2.126 1.00 16.48 14 THR B C 1
ATOM 693 O O . THR B 1 13 ? 24.488 43.300 -1.391 1.00 14.31 14 THR B O 1
ATOM 697 N N . ALA B 1 14 ? 25.635 44.544 -2.877 1.00 16.71 15 ALA B N 1
ATOM 698 C CA . ALA B 1 14 ? 24.621 45.588 -2.886 1.00 19.00 15 ALA B CA 1
ATOM 699 C C . ALA B 1 14 ? 23.251 45.017 -3.219 1.00 18.67 15 ALA B C 1
ATOM 700 O O . ALA B 1 14 ? 22.267 45.333 -2.549 1.00 15.87 15 ALA B O 1
ATOM 702 N N . GLU B 1 15 ? 23.161 44.151 -4.233 1.00 15.06 16 GLU B N 1
ATOM 703 C CA . GLU B 1 15 ? 21.844 43.635 -4.612 1.00 19.45 16 GLU B CA 1
ATOM 704 C C . GLU B 1 15 ? 21.230 42.759 -3.522 1.00 19.21 16 GLU B C 1
ATOM 705 O O . GLU B 1 15 ? 20.003 42.745 -3.347 1.00 15.03 16 GLU B O 1
ATOM 711 N N . GLU B 1 16 ? 22.057 42.039 -2.771 1.00 14.73 17 GLU B N 1
ATOM 712 C CA . GLU B 1 16 ? 21.539 41.183 -1.708 1.00 14.96 17 GLU B CA 1
ATOM 713 C C . GLU B 1 16 ? 21.001 42.008 -0.532 1.00 13.89 17 GLU B C 1
ATOM 714 O O . GLU B 1 16 ? 19.921 41.721 0.009 1.00 13.81 17 GLU B O 1
ATOM 720 N N . TRP B 1 17 ? 21.736 43.047 -0.132 1.00 13.52 18 TRP B N 1
ATOM 721 C CA . TRP B 1 17 ? 21.222 43.945 0.897 1.00 13.08 18 TRP B CA 1
ATOM 722 C C . TRP B 1 17 ? 19.957 44.650 0.423 1.00 16.59 18 TRP B C 1
ATOM 723 O O . TRP B 1 17 ? 19.001 44.821 1.193 1.00 12.49 18 TRP B O 1
ATOM 734 N N . LYS B 1 18 ? 19.943 45.098 -0.829 1.00 13.29 19 LYS B N 1
ATOM 735 C CA . LYS B 1 18 ? 18.731 45.695 -1.374 1.00 13.66 19 LYS B CA 1
ATOM 736 C C . LYS B 1 18 ? 17.546 44.752 -1.218 1.00 13.63 19 LYS B C 1
ATOM 737 O O . LYS B 1 18 ? 16.467 45.155 -0.767 1.00 13.51 19 LYS B O 1
ATOM 743 N N . ARG B 1 19 ? 17.732 43.480 -1.585 1.00 14.02 20 ARG B N 1
ATOM 744 C CA . ARG B 1 19 ? 16.631 42.526 -1.496 1.00 14.55 20 ARG B CA 1
ATOM 745 C C . ARG B 1 19 ? 16.127 42.409 -0.065 1.00 13.74 20 ARG B C 1
ATOM 746 O O . ARG B 1 19 ? 14.914 42.393 0.187 1.00 13.92 20 ARG B O 1
ATOM 754 N N . ARG B 1 20 ? 17.050 42.298 0.887 1.00 13.20 21 ARG B N 1
ATOM 755 C CA . ARG B 1 20 ? 16.640 42.207 2.282 1.00 12.79 21 ARG B CA 1
ATOM 756 C C . ARG B 1 20 ? 15.878 43.454 2.713 1.00 12.08 21 ARG B C 1
ATOM 757 O O . ARG B 1 20 ? 14.877 43.369 3.439 1.00 11.89 21 ARG B O 1
ATOM 765 N N . TYR B 1 21 ? 16.359 44.629 2.305 1.00 11.94 22 TYR B N 1
ATOM 766 C CA . TYR B 1 21 ? 15.654 45.864 2.620 1.00 11.76 22 TYR B CA 1
ATOM 767 C C . TYR B 1 21 ? 14.236 45.837 2.065 1.00 14.02 22 TYR B C 1
ATOM 768 O O . TYR B 1 21 ? 13.278 46.164 2.764 1.00 11.80 22 TYR B O 1
ATOM 777 N N . GLU B 1 22 ? 14.082 45.437 0.805 1.00 12.87 23 GLU B N 1
ATOM 778 C CA . GLU B 1 22 ? 12.755 45.444 0.202 1.00 17.61 23 GLU B CA 1
ATOM 779 C C . GLU B 1 22 ? 11.831 44.482 0.930 1.00 13.56 23 GLU B C 1
ATOM 780 O O . GLU B 1 22 ? 10.668 44.806 1.212 1.00 13.73 23 GLU B O 1
ATOM 786 N N . LYS B 1 23 ? 12.340 43.299 1.274 1.00 14.33 24 LYS B N 1
ATOM 787 C CA . LYS B 1 23 ? 11.504 42.338 1.987 1.00 16.06 24 LYS B CA 1
ATOM 788 C C . LYS B 1 23 ? 11.087 42.881 3.347 1.00 15.13 24 LYS B C 1
ATOM 789 O O . LYS B 1 23 ? 9.920 42.757 3.748 1.00 14.02 24 LYS B O 1
ATOM 795 N N . GLU B 1 24 ? 12.017 43.536 4.053 1.00 11.76 25 GLU B N 1
ATOM 796 C CA . GLU B 1 24 ? 11.680 44.088 5.359 1.00 11.10 25 GLU B CA 1
ATOM 797 C C . GLU B 1 24 ? 10.688 45.248 5.238 1.00 13.20 25 GLU B C 1
ATOM 798 O O . GLU B 1 24 ? 9.762 45.379 6.052 1.00 13.32 25 GLU B O 1
ATOM 804 N N . LYS B 1 25 ? 10.850 46.093 4.217 1.00 12.94 26 LYS B N 1
ATOM 805 C CA . LYS B 1 25 ? 9.894 47.165 3.957 1.00 11.78 26 LYS B CA 1
ATOM 806 C C . LYS B 1 25 ? 8.489 46.609 3.741 1.00 12.38 26 LYS B C 1
ATOM 807 O O . LYS B 1 25 ? 7.496 47.146 4.263 1.00 12.62 26 LYS B O 1
ATOM 813 N N . GLU B 1 26 ? 8.384 45.542 2.949 1.00 13.03 27 GLU B N 1
ATOM 814 C CA . GLU B 1 26 ? 7.083 44.928 2.698 1.00 22.26 27 GLU B CA 1
ATOM 815 C C . GLU B 1 26 ? 6.474 44.373 3.985 1.00 16.85 27 GLU B C 1
ATOM 816 O O . GLU B 1 26 ? 5.282 44.595 4.272 1.00 14.82 27 GLU B O 1
ATOM 822 N N . LYS B 1 27 ? 7.284 43.664 4.783 1.00 15.94 28 LYS B N 1
ATOM 823 C CA . LYS B 1 27 ? 6.823 43.204 6.093 1.00 16.09 28 LYS B CA 1
ATOM 824 C C . LYS B 1 27 ? 6.292 44.352 6.933 1.00 15.12 28 LYS B C 1
ATOM 825 O O . LYS B 1 27 ? 5.259 44.218 7.608 1.00 14.83 28 LYS B O 1
ATOM 8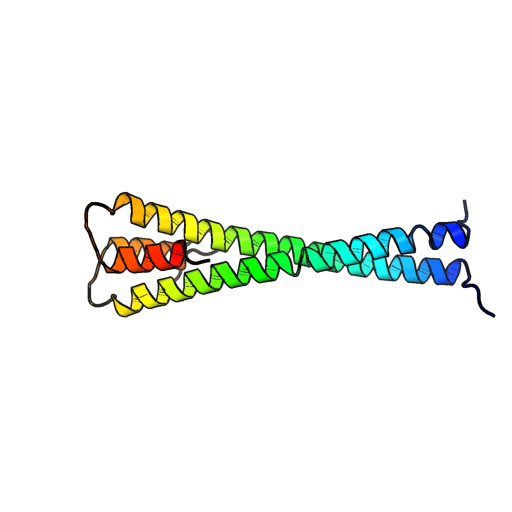31 N N . ASN B 1 28 ? 6.986 45.491 6.915 1.00 12.43 29 ASN B N 1
ATOM 832 C CA . ASN B 1 28 ? 6.571 46.606 7.752 1.00 13.24 29 ASN B CA 1
ATOM 833 C C . ASN B 1 28 ? 5.280 47.242 7.242 1.00 14.38 29 ASN B C 1
ATOM 834 O O . ASN B 1 28 ? 4.479 47.743 8.041 1.00 15.49 29 ASN B O 1
ATOM 839 N N . ALA B 1 29 ? 5.069 47.263 5.923 1.00 13.71 30 ALA B N 1
ATOM 840 C CA . ALA B 1 29 ? 3.778 47.721 5.412 1.00 15.29 30 ALA B CA 1
ATOM 841 C C . ALA B 1 29 ? 2.648 46.823 5.913 1.00 14.76 30 ALA B C 1
ATOM 842 O O . ALA B 1 29 ? 1.580 47.308 6.330 1.00 14.54 30 ALA B O 1
ATOM 844 N N . ARG B 1 30 ? 2.880 45.508 5.916 1.00 15.54 31 ARG B N 1
ATOM 845 C CA . ARG B 1 30 ? 1.868 44.595 6.455 1.00 18.80 31 ARG B CA 1
ATOM 846 C C . ARG B 1 30 ? 1.609 44.851 7.939 1.00 17.12 31 ARG B C 1
ATOM 847 O O . ARG B 1 30 ? 0.448 44.922 8.383 1.00 18.86 31 ARG B O 1
ATOM 855 N N . LEU B 1 31 ? 2.681 44.973 8.733 1.00 13.63 32 LEU B N 1
ATOM 856 C CA . LEU B 1 31 ? 2.505 45.157 10.168 1.00 14.35 32 LEU B CA 1
ATOM 857 C C . LEU B 1 31 ? 1.824 46.478 10.486 1.00 17.03 32 LEU B C 1
ATOM 858 O O . LEU B 1 31 ? 1.064 46.560 11.454 1.00 17.61 32 LEU B O 1
ATOM 863 N N . LYS B 1 32 ? 2.096 47.516 9.700 1.00 12.57 33 LYS B N 1
ATOM 864 C CA . LYS B 1 32 ? 1.423 48.799 9.885 1.00 14.65 33 LYS B CA 1
ATOM 865 C C . LYS B 1 32 ? -0.075 48.675 9.629 1.00 15.23 33 LYS B C 1
ATOM 866 O O . LYS B 1 32 ? -0.894 49.246 10.370 1.00 16.57 33 LYS B O 1
ATOM 872 N N . GLY B 1 33 ? -0.459 47.928 8.584 1.00 13.38 34 GLY B N 1
ATOM 873 C CA . GLY B 1 33 ? -1.875 47.633 8.400 1.00 16.27 34 GLY B CA 1
ATOM 874 C C . GLY B 1 33 ? -2.489 46.926 9.600 1.00 18.42 34 GLY B C 1
ATOM 875 O O . GLY B 1 33 ? -3.599 47.266 10.043 1.00 13.23 34 GLY B O 1
ATOM 876 N N . LYS B 1 34 ? -1.773 45.931 10.154 1.00 15.87 35 LYS B N 1
ATOM 877 C CA . LYS B 1 34 ? -2.316 45.199 11.301 1.00 16.42 35 LYS B CA 1
ATOM 878 C C . LYS B 1 34 ? -2.429 46.088 12.545 1.00 15.69 35 LYS B C 1
ATOM 879 O O . LYS B 1 34 ? -3.441 46.040 13.264 1.00 13.21 35 LYS B O 1
ATOM 885 N N . VAL B 1 35 ? -1.398 46.900 12.819 1.00 14.54 36 VAL B N 1
ATOM 886 C CA . VAL B 1 35 ? -1.457 47.866 13.917 1.00 13.40 36 VAL B CA 1
ATOM 887 C C . VAL B 1 35 ? -2.680 48.764 13.783 1.00 13.96 36 VAL B C 1
ATOM 888 O O . VAL B 1 35 ? -3.391 49.023 14.761 1.00 16.38 36 VAL B O 1
ATOM 892 N N . GLU B 1 36 ? -2.932 49.294 12.589 1.00 12.65 37 GLU B N 1
ATOM 893 C CA . GLU B 1 36 ? -4.053 50.232 12.481 1.00 15.60 37 GLU B CA 1
ATOM 894 C C . GLU B 1 36 ? -5.401 49.529 12.649 1.00 15.02 37 GLU B C 1
ATOM 895 O O . GLU B 1 36 ? -6.313 50.064 13.302 1.00 14.55 37 GLU B O 1
ATOM 901 N N . ASP B 1 37 ? -5.533 48.315 12.107 1.00 14.04 38 ASP B N 1
ATOM 902 C CA . ASP B 1 37 ? -6.728 47.509 12.357 1.00 14.87 38 ASP B CA 1
ATOM 903 C C . ASP B 1 37 ? -6.953 47.272 13.848 1.00 15.04 38 ASP B C 1
ATOM 904 O O . ASP B 1 37 ? -8.079 47.402 14.355 1.00 11.64 38 ASP B O 1
ATOM 909 N N . LEU B 1 38 ? -5.899 46.850 14.551 1.00 10.46 39 LEU B N 1
ATOM 910 C CA . LEU B 1 38 ? -6.008 46.556 15.972 1.00 13.38 39 LEU B CA 1
ATOM 911 C C . LEU B 1 38 ? -6.299 47.810 16.772 1.00 13.28 39 LEU B C 1
ATOM 912 O O . LEU B 1 38 ? -7.025 47.757 17.764 1.00 11.06 39 LEU B O 1
ATOM 917 N N . GLU B 1 39 ? -5.684 48.927 16.401 1.00 11.21 40 GLU B N 1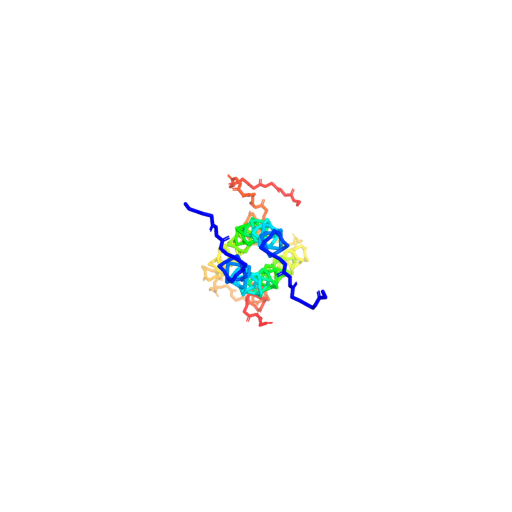
ATOM 918 C CA . GLU B 1 39 ? -5.985 50.187 17.054 1.00 14.15 40 GLU B CA 1
ATOM 919 C C . GLU B 1 39 ? -7.472 50.501 16.953 1.00 14.76 40 GLU B C 1
ATOM 920 O O . GLU B 1 39 ? -8.092 50.916 17.938 1.00 18.42 40 GLU B O 1
ATOM 926 N N . LYS B 1 4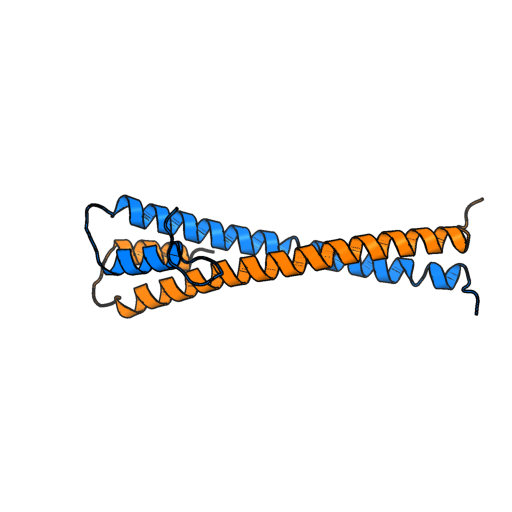0 ? -8.063 50.307 15.769 1.00 10.59 41 LYS B N 1
ATOM 927 C CA . LYS B 1 40 ? -9.498 50.564 15.633 1.00 11.51 41 LYS B CA 1
ATOM 928 C C . LYS B 1 40 ? -10.317 49.633 16.518 1.00 11.10 41 LYS B C 1
ATOM 929 O O . LYS B 1 40 ? -11.290 50.063 17.157 1.00 11.22 41 LYS B O 1
ATOM 935 N N . GLU B 1 41 ? -9.973 48.343 16.538 1.00 13.75 42 GLU B N 1
ATOM 936 C CA . GLU B 1 41 ? -10.740 47.406 17.371 1.00 14.53 42 GLU B CA 1
ATOM 937 C C . GLU B 1 41 ? -10.636 47.773 18.837 1.00 13.11 42 GLU B C 1
ATOM 938 O O . GLU B 1 41 ? -11.629 47.760 19.582 1.00 12.88 42 GLU B O 1
ATOM 944 N N . ARG B 1 42 ? -9.407 48.014 19.284 1.00 12.74 43 ARG B N 1
ATOM 945 C CA . ARG B 1 42 ? -9.150 48.443 20.649 1.00 14.42 43 ARG B CA 1
ATOM 946 C C . ARG B 1 42 ? -9.991 49.659 21.003 1.00 15.12 43 ARG B C 1
ATOM 947 O O . ARG B 1 42 ? -10.694 49.658 22.018 1.00 17.50 43 ARG B O 1
ATOM 955 N N . ASP B 1 43 ? -9.947 50.708 20.176 1.00 13.16 44 ASP B N 1
ATOM 956 C CA . ASP B 1 43 ? -10.765 51.880 20.484 1.00 12.82 44 ASP B CA 1
ATOM 957 C C . ASP B 1 43 ? -12.247 51.521 20.549 1.00 9.95 44 ASP B C 1
ATOM 958 O O . ASP B 1 43 ? -12.993 52.070 21.371 1.00 10.44 44 ASP B O 1
ATOM 963 N N . PHE B 1 44 ? -12.703 50.648 19.650 1.00 12.75 45 PHE B N 1
ATOM 964 C CA . PHE B 1 44 ? -14.115 50.262 19.605 1.00 11.08 45 PHE B CA 1
ATOM 965 C C . PHE B 1 44 ? -14.545 49.633 20.934 1.00 10.49 45 PHE B C 1
ATOM 966 O O . PHE B 1 44 ? -15.506 50.088 21.580 1.00 10.61 45 PHE B O 1
ATOM 974 N N . TYR B 1 45 ? -13.802 48.616 21.388 1.00 10.08 46 TYR B N 1
ATOM 975 C CA . TYR B 1 45 ? -14.173 47.944 22.637 1.00 10.03 46 TYR B CA 1
ATOM 976 C C . TYR B 1 45 ? -13.999 48.867 23.836 1.00 11.34 46 TYR B C 1
ATOM 977 O O . TYR B 1 45 ? -14.829 48.877 24.758 1.00 9.60 46 TYR B O 1
ATOM 986 N N . PHE B 1 46 ? -12.923 49.650 23.844 1.00 12.37 47 PHE B N 1
ATOM 987 C CA . PHE B 1 46 ? -12.701 50.586 24.944 1.00 11.57 47 PHE B CA 1
ATOM 988 C C . PHE B 1 46 ? -13.860 51.572 25.050 1.00 9.40 47 PHE B C 1
ATOM 989 O O . PHE B 1 46 ? -14.386 51.819 26.144 1.00 10.56 47 PHE B O 1
ATOM 997 N N . GLY B 1 47 ? -14.295 52.120 23.913 1.00 14.25 48 GLY B N 1
ATOM 998 C CA . GLY B 1 47 ? -15.418 53.043 23.929 1.00 12.75 48 GLY B CA 1
ATOM 999 C C . GLY B 1 47 ? -16.682 52.405 24.477 1.00 15.38 48 GLY B C 1
ATOM 1000 O O . GLY B 1 47 ? -17.447 53.044 25.217 1.00 10.53 48 GLY B O 1
ATOM 1001 N N . LYS B 1 48 ? -16.942 51.144 24.109 1.00 10.18 49 LYS B N 1
ATOM 1002 C CA . LYS B 1 48 ? -18.095 50.459 24.718 1.00 10.41 49 LYS B CA 1
ATOM 1003 C C . LYS B 1 48 ? -17.960 50.395 26.230 1.00 9.99 49 LYS B C 1
ATOM 1004 O O . LYS B 1 48 ? -18.919 50.652 26.970 1.00 10.16 49 LYS B O 1
ATOM 1010 N N . LEU B 1 49 ? -16.783 50.010 26.715 1.00 9.74 50 LEU B N 1
ATOM 1011 C CA . LEU B 1 49 ? -16.612 49.908 28.161 1.00 9.93 50 LEU B CA 1
ATOM 1012 C C . LEU B 1 49 ? -16.812 51.262 28.852 1.00 10.03 50 LEU B C 1
ATOM 1013 O O . LEU B 1 49 ? -17.375 51.332 29.955 1.00 10.38 50 LEU B O 1
ATOM 1018 N N . ARG B 1 50 ? -16.337 52.346 28.238 1.00 10.06 51 ARG B N 1
ATOM 1019 C CA . ARG B 1 50 ? -16.538 53.682 28.818 1.00 12.29 51 ARG B CA 1
ATOM 1020 C C . ARG B 1 50 ? -18.019 54.066 28.842 1.00 10.85 51 ARG B C 1
ATOM 1021 O O . ARG B 1 50 ? -18.523 54.649 29.826 1.00 11.35 51 ARG B O 1
ATOM 1029 N N . ASN B 1 51 ? -18.738 53.739 27.770 1.00 10.71 52 ASN B N 1
ATOM 1030 C CA . ASN B 1 51 ? -20.183 53.943 27.758 1.00 11.11 52 ASN B CA 1
ATOM 1031 C C . ASN B 1 51 ? -20.861 53.183 28.897 1.00 11.77 52 ASN B C 1
ATOM 1032 O O . ASN B 1 51 ? -21.722 53.730 29.601 1.00 11.52 52 ASN B O 1
ATOM 1037 N N . ILE B 1 52 ? -20.495 51.909 29.083 1.00 10.44 53 ILE B N 1
ATOM 1038 C CA . ILE B 1 52 ? -21.107 51.089 30.136 1.00 10.60 53 ILE B CA 1
ATOM 1039 C C . ILE B 1 52 ? -20.770 51.638 31.515 1.00 11.94 53 ILE B C 1
ATOM 1040 O O . ILE B 1 52 ? -21.627 51.694 32.413 1.00 11.13 53 ILE B O 1
ATOM 1045 N N . GLU B 1 53 ? -19.517 52.032 31.717 1.00 10.96 54 GLU B N 1
ATOM 1046 C CA . GLU B 1 53 ? -19.150 52.664 32.976 1.00 13.27 54 GLU B CA 1
ATOM 1047 C C . GLU B 1 53 ? -20.055 53.851 33.256 1.00 13.49 54 GLU B C 1
ATOM 1048 O O . GLU B 1 53 ? -20.556 54.015 34.376 1.00 13.45 54 GLU B O 1
ATOM 1054 N N . LEU B 1 54 ? -20.293 54.680 32.235 1.00 11.94 55 LEU B N 1
ATOM 1055 C CA . LEU B 1 54 ? -21.166 55.837 32.421 1.00 15.04 55 LEU B CA 1
ATOM 1056 C C . LEU B 1 54 ? -22.563 55.417 32.848 1.00 13.67 55 LEU B C 1
ATOM 1057 O O . LEU B 1 54 ? -23.146 56.004 33.776 1.00 13.06 55 LEU B O 1
ATOM 1062 N N . ILE B 1 55 ? -23.133 54.407 32.177 1.00 12.10 56 ILE B N 1
ATOM 1063 C CA . ILE B 1 55 ? -24.476 53.949 32.551 1.00 11.79 56 ILE B CA 1
ATOM 1064 C C . ILE B 1 55 ? -24.496 53.490 34.005 1.00 13.36 56 ILE B C 1
ATOM 1065 O O . ILE B 1 55 ? -25.452 53.761 34.751 1.00 13.25 56 ILE B O 1
ATOM 1070 N N . CYS B 1 56 ? -23.453 52.771 34.432 1.00 11.95 57 CYS B N 1
ATOM 1071 C CA . CYS B 1 56 ? -23.389 52.356 35.829 1.00 14.31 57 CYS B CA 1
ATOM 1072 C C . CYS B 1 56 ? -23.328 53.563 36.765 1.00 16.58 57 CYS B C 1
ATOM 1073 O O . CYS B 1 56 ? -23.984 53.573 37.809 1.00 17.87 57 CYS B O 1
ATOM 1076 N N . GLN B 1 57 ? -22.558 54.594 36.404 1.00 16.68 58 GLN B N 1
ATOM 1077 C CA . GLN B 1 57 ? -22.420 55.759 37.282 1.00 21.90 58 GLN B CA 1
ATOM 1078 C C . GLN B 1 57 ? -23.731 56.532 37.405 1.00 22.10 58 GLN B C 1
ATOM 1079 O O . GLN B 1 57 ? -24.113 56.951 38.505 1.00 22.25 58 GLN B O 1
ATOM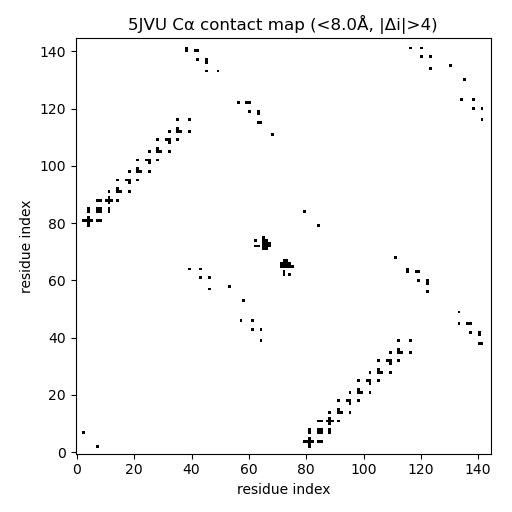 1085 N N . GLU B 1 58 ? -24.425 56.745 36.281 1.00 19.91 59 GLU B N 1
ATOM 1086 C CA . GLU B 1 58 ? -25.742 57.375 36.315 1.00 19.50 59 GLU B CA 1
ATOM 1087 C C . GLU B 1 58 ? -26.690 56.675 37.284 1.00 22.31 59 GLU B C 1
ATOM 1088 O O . GLU B 1 58 ? -27.667 57.277 37.747 1.00 24.05 59 GLU B O 1
ATOM 1094 N N . ASN B 1 59 ? -26.435 55.406 37.595 1.00 21.24 60 ASN B N 1
ATOM 1095 C CA . ASN B 1 59 ? -27.397 54.593 38.330 1.00 23.28 60 ASN B CA 1
ATOM 1096 C C . ASN B 1 59 ? -26.849 54.088 39.655 1.00 25.83 60 ASN B C 1
ATOM 1097 O O . ASN B 1 59 ? -27.365 53.103 40.193 1.00 27.87 60 ASN B O 1
ATOM 1102 N N . GLU B 1 60 ? -25.817 54.732 40.193 1.00 39.34 61 GLU B N 1
ATOM 1103 C CA . GLU B 1 60 ? -25.234 54.241 41.434 1.00 43.25 61 GLU B CA 1
ATOM 1104 C C . GLU B 1 60 ? -26.149 54.460 42.629 1.00 47.67 61 GLU B C 1
ATOM 1105 O O . GLU B 1 60 ? -25.996 53.770 43.641 1.00 50.82 61 GLU B O 1
ATOM 1111 N N . GLY B 1 61 ? -27.099 55.388 42.531 1.00 47.67 62 GLY B N 1
ATOM 1112 C CA . GLY B 1 61 ? -28.059 55.611 43.594 1.00 52.81 62 GLY B CA 1
ATOM 1113 C C . GLY B 1 61 ? -29.145 54.558 43.606 1.00 53.40 62 GLY B C 1
ATOM 1114 O O . GLY B 1 61 ? -30.297 54.840 43.945 1.00 56.88 62 GLY B O 1
ATOM 1115 N N . GLU B 1 62 ? -28.785 53.339 43.207 1.00 49.43 63 GLU B N 1
ATOM 1116 C CA . GLU B 1 62 ? -29.675 52.193 43.284 1.00 54.12 63 GLU B CA 1
ATOM 1117 C C . GLU B 1 62 ? -29.120 51.051 44.122 1.00 55.43 63 GLU B C 1
ATOM 1118 O O . GLU B 1 62 ? -29.891 50.158 44.492 1.00 58.13 63 GLU B O 1
ATOM 1124 N N . ASN B 1 63 ? -27.820 51.043 44.424 1.00 53.46 64 ASN B N 1
ATOM 1125 C CA . ASN B 1 63 ? -27.194 49.942 45.157 1.00 57.34 64 ASN B CA 1
ATOM 1126 C C . ASN B 1 63 ? -27.565 48.591 44.549 1.00 54.15 64 ASN B C 1
ATOM 1127 O O . ASN B 1 63 ? -27.745 47.596 45.253 1.00 57.28 64 ASN B O 1
ATOM 1132 N N . ASP B 1 64 ? -27.680 48.555 43.226 1.00 49.93 65 ASP B N 1
ATOM 1133 C CA . ASP B 1 64 ? -27.979 47.309 42.535 1.00 48.32 65 ASP B CA 1
ATOM 1134 C C . ASP B 1 64 ? -26.739 46.423 42.548 1.00 43.40 65 ASP B C 1
ATOM 1135 O O . ASP B 1 64 ? -25.701 46.819 42.004 1.00 39.68 65 ASP B O 1
ATOM 1140 N N . PRO B 1 65 ? -26.797 45.229 43.144 1.00 46.98 66 PRO B N 1
ATOM 1141 C CA . PRO B 1 65 ? -25.591 44.383 43.173 1.00 46.48 66 PRO B CA 1
ATOM 1142 C C . PRO B 1 65 ? -25.089 44.000 41.788 1.00 41.34 66 PRO B C 1
ATOM 1143 O O . PRO B 1 65 ? -23.872 43.921 41.572 1.00 39.41 66 PRO B O 1
ATOM 1147 N N . VAL B 1 66 ? -25.989 43.758 40.835 1.00 39.50 67 VAL B N 1
ATOM 1148 C CA . VAL B 1 66 ? -25.536 43.348 39.511 1.00 42.28 67 VAL B CA 1
ATOM 1149 C C . VAL B 1 66 ? -24.720 44.462 38.866 1.00 31.07 67 VAL B C 1
ATOM 1150 O O . VAL B 1 66 ? -23.651 44.215 38.293 1.00 28.79 67 VAL B O 1
ATOM 1154 N N . LEU B 1 67 ? -25.185 45.708 38.972 1.00 30.46 68 LEU B N 1
ATOM 1155 C CA . LEU B 1 67 ? -24.365 46.808 38.481 1.00 27.18 68 LEU B CA 1
ATOM 1156 C C . LEU B 1 67 ? -23.005 46.821 39.165 1.00 32.86 68 LEU B C 1
ATOM 1157 O O . LEU B 1 67 ? -21.994 47.147 38.531 1.00 30.06 68 LEU B O 1
ATOM 1162 N N . GLN B 1 68 ? -22.955 46.449 40.449 1.00 32.05 69 GLN B N 1
ATOM 1163 C CA . GLN B 1 68 ? -21.671 46.374 41.139 1.00 38.63 69 GLN B CA 1
ATOM 1164 C C . GLN B 1 68 ? -20.771 45.300 40.534 1.00 35.73 69 GLN B C 1
ATOM 1165 O O . GLN B 1 68 ? -19.552 45.481 40.445 1.00 31.20 69 GLN B O 1
ATOM 1171 N N . ARG B 1 69 ? -21.344 44.162 40.132 1.00 34.94 70 ARG B N 1
ATOM 1172 C CA . ARG B 1 69 ? -20.524 43.149 39.470 1.00 31.59 70 ARG B CA 1
ATOM 1173 C C . ARG B 1 69 ? -20.000 43.660 38.133 1.00 27.05 70 ARG B C 1
ATOM 1174 O O . ARG B 1 69 ? -18.833 43.434 37.792 1.00 26.27 70 ARG B O 1
ATOM 1182 N N . ILE B 1 70 ? -20.841 44.354 37.366 1.00 24.52 71 ILE B N 1
ATOM 1183 C CA . ILE B 1 70 ? -20.362 44.937 36.113 1.00 21.05 71 ILE B CA 1
ATOM 1184 C C . ILE B 1 70 ? -19.215 45.906 36.383 1.00 23.83 71 ILE B C 1
ATOM 1185 O O . ILE B 1 70 ? -18.185 45.878 35.702 1.00 18.70 71 ILE B O 1
ATOM 1190 N N . VAL B 1 71 ? -19.361 46.767 37.390 1.00 21.61 72 VAL B N 1
ATOM 1191 C CA . VAL B 1 71 ? -18.284 47.706 37.700 1.00 22.35 72 VAL B CA 1
ATOM 1192 C C . VAL B 1 71 ? -17.019 46.957 38.106 1.00 23.16 72 VAL B C 1
ATOM 1193 O O . VAL B 1 71 ? -15.899 47.340 37.736 1.00 22.23 72 VAL B O 1
ATOM 1197 N N . ASP B 1 72 ? -17.174 45.893 38.892 1.00 26.16 73 ASP B N 1
ATOM 1198 C CA . ASP B 1 72 ? -16.025 45.066 39.238 1.00 28.21 73 ASP B CA 1
ATOM 1199 C C . ASP B 1 72 ? -15.321 44.548 37.991 1.00 27.06 73 ASP B C 1
ATOM 1200 O O . ASP B 1 72 ? -14.089 44.548 37.935 1.00 26.58 73 ASP B O 1
ATOM 1205 N N . ILE B 1 73 ? -16.086 44.097 36.986 1.00 23.84 74 ILE B N 1
ATOM 1206 C CA . ILE B 1 73 ? -15.483 43.705 35.709 1.00 23.01 74 ILE B CA 1
ATOM 1207 C C . ILE B 1 73 ? -14.730 44.881 35.113 1.00 20.38 74 ILE B C 1
ATOM 1208 O O . ILE B 1 73 ? -13.572 44.765 34.695 1.00 21.04 74 ILE B O 1
ATOM 1213 N N . LEU B 1 74 ? -15.402 46.030 35.035 1.00 21.99 75 LEU B N 1
ATOM 1214 C CA . LEU B 1 74 ? -14.817 47.191 34.384 1.00 20.38 75 LEU B CA 1
ATOM 1215 C C . LEU B 1 74 ? -13.450 47.524 34.970 1.00 24.07 75 LEU B C 1
ATOM 1216 O O . LEU B 1 74 ? -12.502 47.814 34.231 1.00 23.96 75 LEU B O 1
ATOM 1221 N N . TYR B 1 75 ? -13.315 47.446 36.290 1.00 25.12 76 TYR B N 1
ATOM 1222 C CA . TYR B 1 75 ? -12.079 47.879 36.926 1.00 29.11 76 TYR B CA 1
ATOM 1223 C C . TYR B 1 75 ? -11.068 46.753 37.160 1.00 29.23 76 TYR B C 1
ATOM 1224 O O . TYR B 1 75 ? -9.954 47.027 37.620 1.00 31.71 76 TYR B O 1
ATOM 1233 N N . ALA B 1 76 ? -11.405 45.507 36.848 1.00 26.36 77 ALA B N 1
ATOM 1234 C CA . ALA B 1 76 ? -10.447 44.425 37.035 1.00 32.02 77 ALA B CA 1
ATOM 1235 C C . ALA B 1 76 ? -9.194 44.667 36.194 1.00 33.32 77 ALA B C 1
ATOM 1236 O O . ALA B 1 76 ? -9.255 45.177 35.075 1.00 30.93 77 ALA B O 1
ATOM 1238 N N . THR B 1 77 ? -8.042 44.296 36.737 1.00 37.09 78 THR B N 1
ATOM 1239 C CA . THR B 1 77 ? -6.785 44.510 36.016 1.00 38.79 78 THR B CA 1
ATOM 1240 C C . THR B 1 77 ? -6.428 43.333 35.103 1.00 40.97 78 THR B C 1
ATOM 1241 O O . THR B 1 77 ? -6.922 42.216 35.282 1.00 43.53 78 THR B O 1
#

Foldseek 3Di:
DDDDPVRVVVVVVVVVVVVVVVVVVVVVVVVVVVVVVVVLVVLVVVLVVCVVPVDVVSVVSQQVSQQDPVGGRDHD/DPDDDPVVVVVVVVVVVVVVVVVVVVVVVVVVVVVVVVVVLVVLVVVLVVPVVPVDVVSVVSVVVSPPD

InterPro domains:
  IPR001715 Calponin homology domain [PF00307] (17-117)
  IPR001715 Calponin homology domain [PS50021] (14-116)
  IPR004953 EB1, C-terminal [PF03271] (210-248)
  IPR004953 EB1, C-terminal [PS51230] (185-255)
  IPR027328 Microtubule-associated protein RP/EB [PTHR10623] (1-267)
  IPR036133 EB1, C-terminal domain superfamily [SSF140612] (194-254)
  IPR036872 CH domain superfamily [G3DSA:1.10.418.10] (1-130)
  IPR036872 CH domain superfamily [SSF47576] (1-130)

Solvent-accessible surface area: 10322 Å² total; per-residue (Å²): 210,157,49,72,36,108,73,40,69,178,97,43,89,139,18,92,107,64,5,67,141,27,90,32,104,17,107,90,4,64,150,49,44,66,83,28,84,28,15,11,129,69,0,35,93,7,6,89,101,37,124,77,126,147,36,101,32,10,99,127,0,36,50,29,17,42,27,47,121,133,60,130,76,107,94,167,199,145,148,53,73,35,114,71,37,57,94,73,33,79,113,5,92,102,69,6,66,150,28,109,33,91,20,77,75,1,64,140,55,40,73,67,37,82,26,20,11,137,76,0,27,94,8,4,84,102,32,125,75,125,142,32,101,23,10,98,116,0,34,82,37,19,129,54,161

Organism: Homo sapiens (NCBI:txid9606)

B-factor: mean 26.9, std 14.68, range [8.52, 101.39]